Protein AF-A0AAD6Y8S9-F1 (afdb_monomer_lite)

pLDDT: mean 73.77, std 24.54, range [28.14, 97.81]

Structure (mmCIF, N/CA/C/O backbone):
data_AF-A0AAD6Y8S9-F1
#
_entry.id   AF-A0AAD6Y8S9-F1
#
loop_
_atom_site.group_PDB
_atom_site.id
_atom_site.type_symbol
_atom_site.label_atom_id
_atom_site.label_alt_id
_atom_site.label_comp_id
_atom_site.label_asym_id
_atom_site.label_entity_id
_atom_site.label_seq_id
_atom_site.pdbx_PDB_ins_code
_atom_site.Cartn_x
_atom_site.Cartn_y
_atom_site.Cartn_z
_atom_site.occupancy
_atom_site.B_iso_or_equiv
_atom_site.auth_seq_id
_atom_site.auth_comp_id
_atom_site.auth_asym_id
_atom_site.auth_atom_id
_atom_site.pdbx_PDB_model_num
ATOM 1 N N . MET A 1 1 ? 19.837 10.867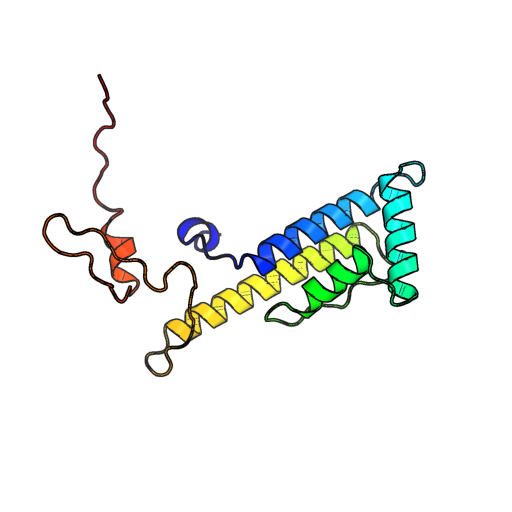 -9.543 1.00 39.16 1 MET A N 1
ATOM 2 C CA . MET A 1 1 ? 18.497 11.501 -9.513 1.00 39.16 1 MET A CA 1
ATOM 3 C C . MET A 1 1 ? 17.979 11.919 -10.901 1.00 39.16 1 MET A C 1
ATOM 5 O O . MET A 1 1 ? 16.897 12.472 -10.950 1.00 39.16 1 MET A O 1
ATOM 9 N N . GLN A 1 2 ? 18.655 11.615 -12.022 1.00 37.06 2 GLN A N 1
ATOM 10 C CA . GLN A 1 2 ? 18.352 12.268 -13.311 1.00 37.06 2 GLN A CA 1
ATOM 11 C C . GLN A 1 2 ? 17.747 11.348 -14.400 1.00 37.06 2 GLN A C 1
ATOM 13 O O . GLN A 1 2 ? 16.954 11.800 -15.214 1.00 37.06 2 GLN A O 1
ATOM 18 N N . LEU A 1 3 ? 17.973 10.027 -14.345 1.00 40.34 3 LEU A N 1
ATOM 19 C CA . LEU A 1 3 ? 17.405 9.083 -15.331 1.00 40.34 3 LEU A CA 1
ATOM 20 C C . LEU A 1 3 ? 15.881 8.857 -15.218 1.00 40.34 3 LEU A C 1
ATOM 22 O O . LEU A 1 3 ? 15.259 8.390 -16.169 1.00 40.34 3 LEU A O 1
ATOM 26 N N . TYR A 1 4 ? 15.274 9.160 -14.065 1.00 47.69 4 TYR A N 1
ATOM 27 C CA . TYR A 1 4 ? 13.868 8.833 -13.778 1.00 47.69 4 TYR A CA 1
ATOM 28 C C . TYR A 1 4 ? 12.871 9.828 -14.384 1.00 47.69 4 TYR A C 1
ATOM 30 O O . TYR A 1 4 ? 11.780 9.426 -14.793 1.00 47.69 4 TYR A O 1
ATOM 38 N N . SER A 1 5 ? 13.227 11.116 -14.422 1.00 39.84 5 SER A N 1
ATOM 39 C CA . SER A 1 5 ? 12.374 12.175 -14.975 1.00 39.84 5 SER A CA 1
ATOM 40 C C . SER A 1 5 ? 12.552 12.328 -16.480 1.00 39.84 5 SER A C 1
ATOM 42 O O . SER A 1 5 ? 11.581 12.621 -17.166 1.00 39.84 5 SER A O 1
ATOM 44 N N . GLU A 1 6 ? 13.760 12.093 -16.998 1.00 41.62 6 GLU A N 1
ATOM 45 C CA . GLU A 1 6 ? 14.086 12.351 -18.406 1.00 41.62 6 GLU A CA 1
ATOM 46 C C . GLU A 1 6 ? 13.528 11.285 -19.364 1.00 41.62 6 GLU A C 1
ATOM 48 O O . GLU A 1 6 ? 13.234 11.595 -20.513 1.00 41.62 6 GLU A O 1
ATOM 53 N N . LEU A 1 7 ? 13.311 10.046 -18.899 1.00 51.53 7 LEU A N 1
ATOM 54 C CA . LEU A 1 7 ? 12.732 8.973 -19.722 1.00 51.53 7 LEU A CA 1
ATOM 55 C C . LEU A 1 7 ? 11.233 8.736 -19.465 1.00 51.53 7 LEU A C 1
ATOM 57 O O . LEU A 1 7 ? 10.551 8.147 -20.297 1.00 51.53 7 LEU A O 1
ATOM 61 N N . GLY A 1 8 ? 10.690 9.140 -18.310 1.00 52.38 8 GLY A N 1
ATOM 62 C CA . GLY A 1 8 ? 9.281 8.899 -17.957 1.00 52.38 8 GLY A CA 1
ATOM 63 C C . GLY A 1 8 ? 8.893 7.421 -17.743 1.00 52.38 8 GLY A C 1
ATOM 64 O O . GLY A 1 8 ? 7.731 7.139 -17.432 1.00 52.38 8 GLY A O 1
ATOM 65 N N . ILE A 1 9 ? 9.847 6.484 -17.836 1.00 59.41 9 ILE A N 1
ATOM 66 C CA . ILE A 1 9 ? 9.661 5.021 -17.784 1.00 59.41 9 ILE A CA 1
ATOM 67 C C . ILE A 1 9 ? 9.634 4.521 -16.331 1.00 59.41 9 ILE A C 1
ATOM 69 O O . ILE A 1 9 ? 10.462 3.721 -15.910 1.00 59.41 9 ILE A O 1
ATOM 73 N N . TYR A 1 10 ? 8.695 4.996 -15.516 1.00 67.19 10 TYR A N 1
ATOM 74 C CA . TYR A 1 10 ? 8.384 4.274 -14.279 1.00 67.19 10 TYR A CA 1
ATOM 75 C C . TYR A 1 10 ? 7.145 3.420 -14.549 1.00 67.19 10 TYR A C 1
ATOM 77 O O . TYR A 1 10 ? 6.118 3.991 -14.938 1.00 67.19 10 TYR A O 1
ATOM 85 N N . PRO A 1 11 ? 7.208 2.084 -14.394 1.00 78.56 11 PRO A N 1
ATOM 86 C CA . PRO A 1 11 ? 6.089 1.225 -14.745 1.00 78.56 11 PRO A CA 1
ATOM 87 C C . PRO A 1 11 ? 4.825 1.646 -13.999 1.00 78.56 11 PRO A C 1
ATOM 89 O O . PRO A 1 11 ? 4.843 1.887 -12.788 1.00 78.56 11 PRO A O 1
ATOM 92 N N . LEU A 1 12 ? 3.703 1.703 -14.719 1.00 82.62 12 LEU A N 1
ATOM 93 C CA . LEU A 1 12 ? 2.428 2.163 -14.165 1.00 82.62 12 LEU A CA 1
ATOM 94 C C . LEU A 1 12 ? 2.008 1.356 -12.926 1.00 82.62 12 LEU A C 1
ATOM 96 O O . LEU A 1 12 ? 1.467 1.924 -11.980 1.00 82.62 12 LEU A O 1
ATOM 100 N N . ARG A 1 13 ? 2.305 0.050 -12.906 1.00 84.12 13 ARG A N 1
ATOM 101 C CA . ARG A 1 13 ? 2.039 -0.835 -11.761 1.00 84.12 13 ARG A CA 1
ATOM 102 C C . ARG A 1 13 ? 2.781 -0.379 -10.501 1.00 84.12 13 ARG A C 1
ATOM 104 O O . ARG A 1 13 ? 2.166 -0.274 -9.446 1.00 84.12 13 ARG A O 1
ATOM 111 N N . VAL A 1 14 ? 4.054 0.001 -10.631 1.00 89.44 14 VAL A N 1
ATOM 112 C CA . VAL A 1 14 ? 4.859 0.499 -9.507 1.00 89.44 14 VAL A CA 1
ATOM 113 C C . VAL A 1 14 ? 4.353 1.869 -9.038 1.00 89.44 14 VAL A C 1
ATOM 115 O O . VAL A 1 14 ? 4.242 2.088 -7.836 1.00 89.44 14 VAL A O 1
ATOM 118 N N . ARG A 1 15 ? 3.955 2.772 -9.955 1.00 89.00 15 ARG A N 1
ATOM 119 C CA . ARG A 1 15 ? 3.337 4.067 -9.576 1.00 89.00 15 ARG A CA 1
ATOM 120 C C . ARG A 1 15 ? 2.056 3.872 -8.767 1.00 89.00 15 ARG A C 1
ATOM 122 O O . ARG A 1 15 ? 1.856 4.542 -7.759 1.00 89.00 15 ARG A O 1
ATOM 129 N N . ARG A 1 16 ? 1.185 2.965 -9.221 1.00 91.94 16 ARG A N 1
ATOM 130 C CA . ARG A 1 16 ? -0.083 2.651 -8.548 1.00 91.94 16 ARG A CA 1
ATOM 131 C C . ARG A 1 16 ? 0.157 2.060 -7.160 1.00 91.94 16 ARG A C 1
ATOM 133 O O . ARG A 1 16 ? -0.480 2.506 -6.212 1.00 91.94 16 ARG A O 1
ATOM 140 N N . ALA A 1 17 ? 1.106 1.130 -7.037 1.00 94.69 17 ALA A N 1
ATOM 141 C CA . ALA A 1 17 ? 1.497 0.560 -5.751 1.00 94.69 17 ALA A CA 1
ATOM 142 C C . ALA A 1 17 ? 2.045 1.631 -4.791 1.00 94.69 17 ALA A C 1
ATOM 144 O O . ALA A 1 17 ? 1.617 1.704 -3.642 1.00 94.69 17 ALA A O 1
ATOM 145 N N . GLU A 1 18 ? 2.927 2.516 -5.267 1.00 95.19 18 GLU A N 1
ATOM 146 C CA . GLU A 1 18 ? 3.475 3.608 -4.453 1.00 95.19 18 GLU A CA 1
ATOM 147 C C . GLU A 1 18 ? 2.380 4.567 -3.973 1.00 95.19 18 GLU A C 1
ATOM 149 O O . GLU A 1 18 ? 2.350 4.938 -2.799 1.00 95.19 18 GLU A O 1
ATOM 154 N N . LEU A 1 19 ? 1.451 4.949 -4.855 1.00 96.38 19 LEU A N 1
ATOM 155 C CA . LEU A 1 19 ? 0.331 5.813 -4.488 1.00 96.38 19 LEU A CA 1
ATOM 156 C C . LEU A 1 19 ? -0.571 5.151 -3.439 1.00 96.38 19 LEU A C 1
ATOM 158 O O . LEU A 1 19 ? -0.934 5.794 -2.455 1.00 96.38 19 LEU A O 1
ATOM 162 N N . ALA A 1 20 ? -0.893 3.868 -3.618 1.00 97.19 20 ALA A N 1
ATOM 163 C CA . ALA A 1 20 ? -1.720 3.124 -2.677 1.00 97.19 20 ALA A CA 1
ATOM 164 C C . ALA A 1 20 ? -1.044 2.973 -1.304 1.00 97.19 20 ALA A C 1
ATOM 166 O O . ALA A 1 20 ? -1.702 3.159 -0.284 1.00 97.19 20 ALA A O 1
ATOM 167 N N . LEU A 1 21 ? 0.273 2.735 -1.255 1.00 97.44 21 LEU A N 1
ATOM 168 C CA . LEU A 1 21 ? 1.037 2.703 -0.001 1.00 97.44 21 LEU A CA 1
ATOM 169 C C . LEU A 1 21 ? 1.097 4.073 0.689 1.00 97.44 21 LEU A C 1
ATOM 171 O O . LEU A 1 21 ? 0.980 4.153 1.911 1.00 97.44 21 LEU A O 1
ATOM 175 N N . ARG A 1 22 ? 1.236 5.169 -0.067 1.00 97.81 22 ARG A N 1
ATOM 176 C CA . ARG A 1 22 ? 1.166 6.531 0.496 1.00 97.81 22 ARG A CA 1
ATOM 177 C C . ARG A 1 22 ? -0.216 6.833 1.068 1.00 97.81 22 ARG A C 1
ATOM 179 O O . ARG A 1 22 ? -0.313 7.462 2.119 1.00 97.81 22 ARG A O 1
ATOM 186 N N . TYR A 1 23 ? -1.268 6.374 0.398 1.00 97.44 23 TYR A N 1
ATOM 187 C CA . TYR A 1 23 ? -2.627 6.499 0.906 1.00 97.44 23 TYR A CA 1
ATOM 188 C C . TYR A 1 23 ? -2.847 5.638 2.156 1.00 97.44 23 TYR A C 1
ATOM 190 O O . TYR A 1 23 ? -3.375 6.142 3.142 1.00 97.44 23 TYR A O 1
ATOM 198 N N . LEU A 1 24 ? -2.348 4.396 2.181 1.00 97.44 24 LEU A N 1
ATOM 199 C CA . LEU A 1 24 ? -2.363 3.554 3.381 1.00 97.44 24 LEU A CA 1
ATOM 200 C C . LEU A 1 24 ? -1.672 4.253 4.557 1.00 97.44 24 LEU A C 1
ATOM 202 O O . LEU A 1 24 ? -2.243 4.333 5.639 1.00 97.44 24 LEU A O 1
ATOM 206 N N . ARG A 1 25 ? -0.478 4.815 4.335 1.00 97.56 25 ARG A N 1
ATOM 207 C CA . ARG A 1 25 ? 0.251 5.584 5.350 1.00 97.56 25 ARG A CA 1
ATOM 208 C C . ARG A 1 25 ? -0.597 6.724 5.911 1.00 97.56 25 ARG A C 1
ATOM 210 O O . ARG A 1 25 ? -0.625 6.915 7.121 1.00 97.56 25 ARG A O 1
ATOM 217 N N . TYR A 1 26 ? -1.279 7.470 5.043 1.00 96.88 26 TYR A N 1
ATOM 218 C CA . TYR A 1 26 ? -2.200 8.528 5.457 1.00 96.88 26 TYR A CA 1
ATOM 219 C C . TYR A 1 26 ? -3.351 7.977 6.311 1.00 96.88 26 TYR A C 1
ATOM 221 O O . TYR A 1 26 ? -3.602 8.497 7.393 1.00 96.88 26 TYR A O 1
ATOM 229 N N . LEU A 1 27 ? -4.004 6.894 5.880 1.00 96.38 27 LEU A N 1
ATOM 230 C CA . LEU A 1 27 ? -5.095 6.268 6.633 1.00 96.38 27 LEU A CA 1
ATOM 231 C C . LEU A 1 27 ? -4.645 5.753 8.007 1.00 96.38 27 LEU A C 1
ATOM 233 O O . LEU A 1 27 ? -5.418 5.785 8.961 1.00 96.38 27 LEU A O 1
ATOM 237 N N . VAL A 1 28 ? -3.397 5.291 8.122 1.00 95.56 28 VAL A N 1
ATOM 238 C CA . VAL A 1 28 ? -2.825 4.818 9.389 1.00 95.56 28 VAL A CA 1
ATOM 239 C C . VAL A 1 28 ? -2.574 5.954 10.387 1.00 95.56 28 VAL A C 1
ATOM 241 O O . VAL A 1 28 ? -2.586 5.712 11.589 1.00 95.56 28 VAL A O 1
ATOM 244 N N . GLN A 1 29 ? -2.419 7.192 9.912 1.00 95.25 29 GLN A N 1
ATOM 245 C CA . GLN A 1 29 ? -2.248 8.386 10.751 1.00 95.25 29 GLN A CA 1
ATOM 246 C C . GLN A 1 29 ? -3.559 8.968 11.278 1.00 95.25 29 GLN A C 1
ATOM 248 O O . GLN A 1 29 ? -3.532 9.835 12.151 1.00 95.25 29 GLN A O 1
ATOM 253 N N . LEU A 1 30 ? -4.698 8.564 10.715 1.00 94.88 30 LEU A N 1
ATOM 254 C CA . LEU A 1 30 ? -5.981 9.143 11.084 1.00 94.88 30 LEU A CA 1
ATOM 255 C C . LEU A 1 30 ? -6.431 8.674 12.477 1.00 94.88 30 LEU A C 1
ATOM 257 O O . LEU A 1 30 ? -6.257 7.499 12.801 1.00 94.88 30 LEU A O 1
ATOM 261 N N . PRO A 1 31 ? -7.076 9.556 13.265 1.00 91.94 31 PRO A N 1
ATOM 262 C CA . PRO A 1 31 ? -7.766 9.158 14.487 1.00 91.94 31 PRO A CA 1
ATOM 263 C C . PRO A 1 31 ? -8.861 8.127 14.205 1.00 91.94 31 PRO A C 1
ATOM 265 O O . PRO A 1 31 ? -9.493 8.162 13.144 1.00 91.94 31 PRO A O 1
ATOM 268 N N . ASP A 1 32 ? -9.142 7.272 15.187 1.00 87.56 32 ASP A N 1
ATOM 269 C CA . ASP A 1 32 ? -10.107 6.177 15.042 1.00 87.56 32 ASP A CA 1
ATOM 270 C C . ASP A 1 32 ? -11.549 6.648 14.790 1.00 87.56 32 ASP A C 1
ATOM 272 O O . ASP A 1 32 ? -12.307 5.913 14.174 1.00 87.56 32 ASP A O 1
ATOM 276 N N . GLN A 1 33 ? -11.918 7.892 15.133 1.00 88.56 33 GLN A N 1
ATOM 277 C CA . GLN A 1 33 ? -13.266 8.428 14.864 1.00 88.56 33 GLN A CA 1
ATOM 278 C C . GLN A 1 33 ? -13.490 8.892 13.409 1.00 88.56 33 GLN A C 1
ATOM 280 O O . GLN A 1 33 ? -14.533 9.459 13.079 1.00 88.56 33 GLN A O 1
ATOM 285 N N . ARG A 1 34 ? -12.501 8.746 12.518 1.00 93.31 34 ARG A N 1
ATOM 286 C CA . ARG A 1 34 ? -12.659 9.098 11.100 1.00 93.31 34 ARG A CA 1
ATOM 287 C C . ARG A 1 34 ? -13.226 7.908 10.330 1.00 93.31 34 ARG A C 1
ATOM 289 O O . ARG A 1 34 ? -12.613 6.848 10.318 1.00 93.31 34 ARG A O 1
ATOM 296 N N . LEU A 1 35 ? -14.278 8.133 9.539 1.00 95.25 35 LEU A N 1
ATOM 297 C CA . LEU A 1 35 ? -14.871 7.108 8.658 1.00 95.25 35 LEU A CA 1
ATOM 298 C C . LEU A 1 35 ? -13.836 6.385 7.781 1.00 95.25 35 LEU A C 1
ATOM 300 O O . LEU A 1 35 ? -13.929 5.187 7.550 1.00 95.25 35 LEU A O 1
ATOM 304 N N . ALA A 1 36 ? -12.814 7.102 7.308 1.00 94.88 36 ALA A N 1
ATOM 305 C CA . ALA A 1 36 ? -11.739 6.518 6.508 1.00 94.88 36 ALA A CA 1
ATOM 306 C C . ALA A 1 36 ? -10.874 5.512 7.301 1.00 94.88 36 ALA A C 1
ATOM 308 O O . ALA A 1 36 ? -10.393 4.528 6.739 1.00 94.88 36 ALA A O 1
ATOM 309 N N . ARG A 1 37 ? -10.684 5.743 8.606 1.00 95.19 37 ARG A N 1
ATOM 310 C CA . ARG A 1 37 ? -9.963 4.848 9.518 1.00 95.19 37 ARG A CA 1
ATOM 311 C C . ARG A 1 37 ? -10.800 3.611 9.845 1.00 95.19 37 ARG A C 1
ATOM 313 O O . ARG A 1 37 ? -10.276 2.504 9.763 1.00 95.19 37 ARG A O 1
ATOM 320 N N . GLU A 1 38 ? -12.094 3.781 10.105 1.00 95.50 38 GLU A N 1
ATOM 321 C CA . GLU A 1 38 ? -13.038 2.667 10.287 1.00 95.50 38 GLU A CA 1
ATOM 322 C C . GLU A 1 38 ? -13.147 1.800 9.022 1.00 95.50 38 GLU A C 1
ATOM 324 O O . GLU A 1 38 ? -13.056 0.575 9.086 1.00 95.50 38 GLU A O 1
ATOM 329 N N . ALA A 1 39 ? -13.237 2.423 7.842 1.00 96.75 39 ALA A N 1
ATOM 330 C CA . ALA A 1 39 ? -13.249 1.710 6.567 1.00 96.75 39 ALA A CA 1
ATOM 331 C C . ALA A 1 39 ? -11.964 0.891 6.349 1.00 96.75 39 ALA A C 1
ATOM 333 O O . ALA A 1 39 ? -12.024 -0.228 5.837 1.00 96.75 39 ALA A O 1
ATOM 334 N N . LEU A 1 40 ? -10.800 1.407 6.769 1.00 96.88 40 LEU A N 1
ATOM 335 C CA . LEU A 1 40 ? -9.542 0.657 6.734 1.00 96.88 40 LEU A CA 1
ATOM 336 C C . LEU A 1 40 ? -9.572 -0.558 7.677 1.00 96.88 40 LEU A C 1
ATOM 338 O O . LEU A 1 40 ? -9.124 -1.639 7.288 1.00 96.88 40 LEU A O 1
ATOM 342 N N . GLN A 1 41 ? -10.093 -0.392 8.896 1.00 96.19 41 GLN A N 1
ATOM 343 C CA . GLN A 1 41 ? -10.249 -1.483 9.863 1.00 96.19 41 GLN A CA 1
ATOM 344 C C . GLN A 1 41 ? -11.158 -2.588 9.315 1.00 96.19 41 GLN A C 1
ATOM 346 O O . GLN A 1 41 ? -10.800 -3.768 9.381 1.00 96.19 41 GLN A O 1
ATOM 351 N N . GLU A 1 42 ? -12.286 -2.216 8.709 1.00 97.12 42 GLU A N 1
ATOM 352 C CA . GLU A 1 42 ? -13.203 -3.179 8.104 1.00 97.12 42 GLU A CA 1
ATOM 353 C C . GLU A 1 42 ? -12.583 -3.859 6.879 1.00 97.12 42 GLU A C 1
ATOM 355 O O . GLU A 1 42 ? -12.646 -5.082 6.750 1.00 97.12 42 GLU A O 1
ATOM 360 N N . ALA A 1 43 ? -11.884 -3.112 6.020 1.00 97.31 43 ALA A N 1
ATOM 361 C CA . ALA A 1 43 ? -11.175 -3.693 4.886 1.00 97.31 43 ALA A CA 1
ATOM 362 C C . ALA A 1 43 ? -10.120 -4.724 5.332 1.00 97.31 43 ALA A C 1
ATOM 364 O O . ALA A 1 43 ? -10.018 -5.797 4.733 1.00 97.31 43 ALA A O 1
ATOM 365 N N . ASP A 1 44 ? -9.346 -4.441 6.388 1.00 97.06 44 ASP A N 1
ATOM 366 C CA . ASP A 1 44 ? -8.402 -5.400 6.983 1.00 97.06 44 ASP A CA 1
ATOM 367 C C . ASP A 1 44 ? -9.108 -6.633 7.569 1.00 97.06 44 ASP A C 1
ATOM 369 O O . ASP A 1 44 ? -8.642 -7.762 7.386 1.00 97.06 44 ASP A O 1
ATOM 373 N N . ARG A 1 45 ? -10.266 -6.449 8.216 1.00 96.94 45 ARG A N 1
ATOM 374 C CA . ARG A 1 45 ? -11.096 -7.553 8.719 1.00 96.94 45 ARG A CA 1
ATOM 375 C C . ARG A 1 45 ? -11.577 -8.462 7.587 1.00 96.94 45 ARG A C 1
ATOM 377 O O . ARG A 1 45 ? -11.462 -9.681 7.718 1.00 96.94 45 ARG A O 1
ATOM 384 N N . LEU A 1 46 ? -12.068 -7.889 6.487 1.00 97.50 46 LEU A N 1
ATOM 385 C CA . LEU A 1 46 ? -12.502 -8.623 5.294 1.00 97.50 46 LEU A CA 1
ATOM 386 C C . LEU A 1 46 ? -11.345 -9.397 4.656 1.00 97.50 46 LEU A C 1
ATOM 388 O O . LEU A 1 46 ? -11.486 -10.587 4.373 1.00 97.50 46 LEU A O 1
ATOM 392 N N . ARG A 1 47 ? -10.166 -8.774 4.540 1.00 96.19 47 ARG A N 1
ATOM 393 C CA . ARG A 1 47 ? -8.963 -9.438 4.021 1.00 96.19 47 ARG A CA 1
ATOM 394 C C . ARG A 1 47 ? -8.579 -10.663 4.848 1.00 96.19 47 ARG A C 1
ATOM 396 O O . ARG A 1 47 ? -8.295 -11.712 4.280 1.00 96.19 47 ARG A O 1
ATOM 403 N N . ARG A 1 48 ? -8.603 -10.567 6.186 1.00 94.38 48 ARG A N 1
ATOM 404 C CA . ARG A 1 48 ? -8.328 -11.714 7.079 1.00 94.38 48 ARG A CA 1
ATOM 405 C C . ARG A 1 48 ? -9.334 -12.856 6.920 1.00 94.38 48 ARG A C 1
ATOM 407 O O . ARG A 1 48 ? -9.008 -13.996 7.224 1.00 94.38 48 ARG A O 1
ATOM 414 N N . ARG A 1 49 ? -10.543 -12.557 6.443 1.00 95.88 49 ARG A N 1
ATOM 415 C CA . ARG A 1 49 ? -11.591 -13.534 6.115 1.00 95.88 49 ARG A CA 1
ATOM 416 C C . ARG A 1 49 ? -11.539 -13.994 4.655 1.00 95.88 49 ARG A C 1
ATOM 418 O O . ARG A 1 49 ? -12.486 -14.617 4.191 1.00 95.88 49 ARG A O 1
ATOM 425 N N . SER A 1 50 ? -10.469 -13.673 3.924 1.00 94.19 50 SER A N 1
ATOM 426 C CA . SER A 1 50 ? -10.320 -13.970 2.492 1.00 94.19 50 SER A CA 1
ATOM 427 C C . SER A 1 50 ? -11.471 -13.432 1.629 1.00 94.19 50 SER A C 1
ATOM 429 O O . SER A 1 50 ? -11.808 -14.004 0.598 1.00 94.19 50 SER A O 1
ATOM 431 N N . THR A 1 51 ? -12.097 -12.335 2.060 1.00 96.94 51 THR A N 1
ATOM 432 C CA . THR A 1 51 ? -13.165 -11.646 1.324 1.00 96.94 51 THR A CA 1
ATOM 433 C C . THR A 1 51 ? -12.568 -10.462 0.552 1.00 96.94 51 THR A C 1
ATOM 435 O O . THR A 1 51 ? -11.672 -9.806 1.096 1.00 96.94 51 THR A O 1
ATOM 438 N N . PRO A 1 52 ? -13.036 -10.156 -0.678 1.00 96.38 52 PRO A N 1
ATOM 439 C CA . PRO A 1 52 ? -12.557 -9.006 -1.444 1.00 96.38 52 PRO A CA 1
ATOM 440 C C . PRO A 1 52 ? -12.625 -7.708 -0.636 1.00 96.38 52 PRO A C 1
ATOM 442 O O . PRO A 1 52 ? -13.646 -7.392 -0.022 1.00 96.38 52 PRO A O 1
ATOM 445 N N . SER A 1 53 ? -11.521 -6.967 -0.610 1.00 97.50 53 SER A N 1
ATOM 446 C CA . SER A 1 53 ? -11.405 -5.714 0.129 1.00 97.50 53 SER A CA 1
ATOM 447 C C . SER A 1 53 ? -10.232 -4.894 -0.389 1.00 97.50 53 SER A C 1
ATOM 449 O O . SER A 1 53 ? -9.279 -5.439 -0.943 1.00 97.50 53 SER A O 1
ATOM 451 N N . TRP A 1 54 ? -10.247 -3.588 -0.123 1.00 97.00 54 TRP A N 1
ATOM 452 C CA . TRP A 1 54 ? -9.182 -2.690 -0.571 1.00 97.00 54 TRP A CA 1
ATOM 453 C C . TRP A 1 54 ? -7.785 -3.083 -0.051 1.00 97.00 54 TRP A C 1
ATOM 455 O O . TRP A 1 54 ? -6.804 -3.018 -0.790 1.00 97.00 54 TRP A O 1
ATOM 465 N N . THR A 1 55 ? -7.667 -3.536 1.205 1.00 96.56 55 THR A N 1
ATOM 466 C CA . THR A 1 55 ? -6.377 -4.010 1.744 1.00 96.56 55 THR A CA 1
ATOM 467 C C . THR A 1 55 ? -5.967 -5.355 1.142 1.00 96.56 55 THR A C 1
ATOM 469 O O . THR A 1 55 ? -4.772 -5.623 1.012 1.00 96.56 55 THR A O 1
ATOM 472 N N . GLY A 1 56 ? -6.935 -6.204 0.776 1.00 96.75 56 GLY A N 1
ATOM 473 C CA . GLY A 1 56 ? -6.699 -7.446 0.041 1.00 96.75 56 GLY A CA 1
ATOM 474 C C . GLY A 1 56 ? -6.145 -7.168 -1.352 1.00 96.75 56 GLY A C 1
ATOM 475 O O . GLY A 1 56 ? -5.089 -7.691 -1.700 1.00 96.75 56 GLY A O 1
ATOM 476 N N . ASP A 1 57 ? -6.787 -6.264 -2.088 1.00 96.81 57 ASP A N 1
ATOM 477 C CA . ASP A 1 57 ? -6.348 -5.824 -3.413 1.00 96.81 57 ASP A CA 1
ATOM 478 C C . ASP A 1 57 ? -4.953 -5.201 -3.359 1.00 96.81 57 ASP A C 1
ATOM 480 O O . ASP A 1 57 ? -4.106 -5.499 -4.198 1.00 96.81 57 ASP A O 1
ATOM 484 N N . LEU A 1 58 ? -4.660 -4.394 -2.334 1.00 96.75 58 LEU A N 1
ATOM 485 C CA . LEU A 1 58 ? -3.319 -3.849 -2.132 1.00 96.75 58 LEU A CA 1
ATOM 486 C C . LEU A 1 58 ? -2.276 -4.954 -1.905 1.00 96.75 58 LEU A C 1
ATOM 488 O O . LEU A 1 58 ? -1.191 -4.896 -2.481 1.00 96.75 58 LEU A O 1
ATOM 492 N N . ALA A 1 59 ? -2.588 -5.973 -1.101 1.00 96.50 59 ALA A N 1
ATOM 493 C CA . ALA A 1 59 ? -1.683 -7.100 -0.885 1.00 96.50 59 ALA A CA 1
ATOM 494 C C . ALA A 1 59 ? -1.428 -7.894 -2.181 1.00 96.50 59 ALA A C 1
ATOM 496 O O . ALA A 1 59 ? -0.296 -8.308 -2.428 1.00 96.50 59 ALA A O 1
ATOM 497 N N . ILE A 1 60 ? -2.456 -8.061 -3.021 1.00 95.75 60 ILE A N 1
ATOM 498 C CA . ILE A 1 60 ? -2.343 -8.676 -4.351 1.00 95.75 60 ILE A CA 1
ATOM 499 C C . ILE A 1 60 ? -1.444 -7.821 -5.249 1.00 95.75 60 ILE A C 1
ATOM 501 O O . ILE A 1 60 ? -0.477 -8.331 -5.802 1.00 95.75 60 ILE A O 1
ATOM 505 N N . VAL A 1 61 ? -1.701 -6.512 -5.332 1.00 94.94 61 VAL A N 1
ATOM 506 C CA . VAL A 1 61 ? -0.910 -5.581 -6.150 1.00 94.94 61 VAL A CA 1
ATOM 507 C C . VAL A 1 61 ? 0.567 -5.619 -5.776 1.00 94.94 61 VAL A C 1
ATOM 509 O O . VAL A 1 61 ? 1.398 -5.606 -6.675 1.00 94.94 61 VAL A O 1
ATOM 512 N N . LEU A 1 62 ? 0.901 -5.663 -4.482 1.00 95.75 62 LEU A N 1
ATOM 513 C CA . LEU A 1 62 ? 2.294 -5.731 -4.029 1.00 95.75 62 LEU A CA 1
ATOM 514 C C . LEU A 1 62 ? 2.967 -7.054 -4.403 1.00 95.75 62 LEU A C 1
ATOM 516 O O . LEU A 1 62 ? 4.136 -7.044 -4.772 1.00 95.75 62 LEU A O 1
ATOM 520 N N . ARG A 1 63 ? 2.235 -8.169 -4.333 1.00 95.31 63 ARG A N 1
ATOM 521 C CA . ARG A 1 63 ? 2.735 -9.495 -4.715 1.00 95.31 63 ARG A CA 1
ATOM 522 C C . ARG A 1 63 ? 2.905 -9.646 -6.230 1.00 95.31 63 ARG A C 1
ATOM 524 O O . ARG A 1 63 ? 3.829 -10.318 -6.664 1.00 95.31 63 ARG A O 1
ATOM 531 N N . ASP A 1 64 ? 2.041 -9.014 -7.019 1.00 93.25 64 ASP A N 1
ATOM 532 C CA . ASP A 1 64 ? 2.023 -9.116 -8.485 1.00 93.25 64 ASP A CA 1
ATOM 533 C C . ASP A 1 64 ? 2.993 -8.128 -9.173 1.00 93.25 64 ASP A C 1
ATOM 535 O O . ASP A 1 64 ? 2.962 -7.941 -10.399 1.00 93.25 64 ASP A O 1
ATOM 539 N N . LEU A 1 65 ? 3.836 -7.437 -8.399 1.00 91.31 65 LEU A N 1
ATOM 540 C CA . LEU A 1 65 ? 4.928 -6.633 -8.940 1.00 91.31 65 LEU A CA 1
ATOM 541 C C . LEU A 1 65 ? 5.988 -7.542 -9.587 1.00 91.31 65 LEU A C 1
ATOM 543 O O . LEU A 1 65 ? 6.143 -8.694 -9.197 1.00 91.31 65 LEU A O 1
ATOM 547 N N . PRO A 1 66 ? 6.751 -7.040 -10.576 1.00 88.00 66 PRO A N 1
ATOM 548 C CA . PRO A 1 66 ? 7.738 -7.847 -11.301 1.00 88.00 66 PRO A CA 1
ATOM 549 C C . PRO A 1 66 ? 9.015 -8.141 -10.487 1.00 88.00 66 PRO A C 1
ATOM 551 O O . PRO A 1 66 ? 10.039 -8.514 -11.051 1.00 88.00 66 PRO A O 1
ATOM 554 N N . PHE A 1 67 ? 8.968 -7.925 -9.176 1.00 90.06 67 PHE A N 1
ATOM 555 C CA . PHE A 1 67 ? 10.044 -8.116 -8.217 1.00 90.06 67 PHE A CA 1
ATOM 556 C C . PHE A 1 67 ? 9.446 -8.438 -6.846 1.00 90.06 67 PHE A C 1
ATOM 558 O O . PHE A 1 67 ? 8.298 -8.088 -6.561 1.00 90.06 67 PHE A O 1
ATOM 565 N N . GLU A 1 68 ? 10.234 -9.081 -5.988 1.00 93.38 68 GLU A N 1
ATOM 566 C CA . GLU A 1 68 ? 9.775 -9.493 -4.665 1.00 93.38 68 GLU A CA 1
ATOM 567 C C . GLU A 1 68 ? 9.508 -8.293 -3.753 1.00 93.38 68 GLU A C 1
ATOM 569 O O . GLU A 1 68 ? 10.298 -7.350 -3.659 1.00 93.38 68 GLU A O 1
ATOM 574 N N . MET A 1 69 ? 8.380 -8.354 -3.050 1.00 95.81 69 MET A N 1
ATOM 575 C CA . MET A 1 69 ? 7.983 -7.384 -2.038 1.00 95.81 69 MET A CA 1
ATOM 576 C C . MET A 1 69 ? 7.557 -8.106 -0.761 1.00 95.81 69 MET A C 1
ATOM 578 O O . MET A 1 69 ? 6.920 -9.160 -0.835 1.00 95.81 69 MET A O 1
ATOM 582 N N . PRO A 1 70 ? 7.828 -7.525 0.422 1.00 94.88 70 PRO A N 1
ATOM 583 C CA . PRO A 1 70 ? 7.269 -8.030 1.665 1.00 94.88 70 PRO A CA 1
ATOM 584 C C . PRO A 1 70 ? 5.738 -8.061 1.616 1.00 94.88 70 PRO A C 1
ATOM 586 O O . PRO A 1 70 ? 5.096 -7.133 1.115 1.00 94.88 70 PRO A O 1
ATOM 589 N N . SER A 1 71 ? 5.145 -9.107 2.192 1.00 93.69 71 SER A N 1
ATOM 590 C CA . SER A 1 71 ? 3.692 -9.210 2.329 1.00 93.69 71 SER A CA 1
ATOM 591 C C . SER A 1 71 ? 3.131 -8.063 3.169 1.00 93.69 71 SER A C 1
ATOM 593 O O . SER A 1 71 ? 3.717 -7.706 4.193 1.00 93.69 71 SER A O 1
ATOM 595 N N . LEU A 1 72 ? 1.956 -7.549 2.798 1.00 95.06 72 LEU A N 1
ATOM 596 C CA . LEU A 1 72 ? 1.274 -6.512 3.570 1.00 95.06 72 LEU A CA 1
ATOM 597 C C . LEU A 1 72 ? 0.853 -7.046 4.959 1.00 95.06 72 LEU A C 1
ATOM 599 O O . LEU A 1 72 ? -0.002 -7.943 5.025 1.00 95.06 72 LEU A O 1
ATOM 603 N N . PRO A 1 73 ? 1.389 -6.501 6.069 1.00 93.88 73 PRO A N 1
ATOM 604 C CA . PRO A 1 73 ? 1.046 -6.969 7.410 1.00 93.88 73 PRO A CA 1
ATOM 605 C C . PRO A 1 73 ? -0.410 -6.646 7.781 1.00 93.88 73 PRO A C 1
ATOM 607 O O . PRO A 1 73 ? -1.095 -5.886 7.094 1.00 93.88 73 PRO A O 1
ATOM 610 N N . SER A 1 74 ? -0.925 -7.269 8.845 1.00 93.12 74 SER A N 1
ATOM 611 C CA . SER A 1 74 ? -2.242 -6.925 9.406 1.00 93.12 74 SER A CA 1
ATOM 612 C C . SER A 1 74 ? -2.255 -5.505 9.962 1.00 93.12 74 SER A C 1
ATOM 614 O O . SER A 1 74 ? -1.217 -4.997 10.384 1.00 93.12 74 SER A O 1
ATOM 616 N N . LEU A 1 75 ? -3.435 -4.876 10.013 1.00 93.88 75 LEU A N 1
ATOM 617 C CA . LEU A 1 75 ? -3.562 -3.513 10.536 1.00 93.88 75 LEU A CA 1
ATOM 618 C C . LEU A 1 75 ? -3.042 -3.374 11.976 1.00 93.88 75 LEU A C 1
ATOM 620 O O . LEU A 1 75 ? -2.509 -2.332 12.329 1.00 93.88 75 LEU A O 1
ATOM 624 N N . ALA A 1 76 ? -3.118 -4.444 12.774 1.00 92.06 76 ALA A N 1
ATOM 625 C CA . ALA A 1 76 ? -2.577 -4.496 14.134 1.00 92.06 76 ALA A CA 1
ATOM 626 C C . ALA A 1 76 ? -1.052 -4.275 14.214 1.00 92.06 76 ALA A C 1
ATOM 628 O O . ALA A 1 76 ? -0.549 -3.874 15.256 1.00 92.06 76 ALA A O 1
ATOM 629 N N . HIS A 1 77 ? -0.324 -4.528 13.123 1.00 93.00 77 HIS A N 1
ATOM 630 C CA . HIS A 1 77 ? 1.128 -4.352 13.033 1.00 93.00 77 HIS A CA 1
ATOM 631 C C . HIS A 1 77 ? 1.522 -3.262 12.024 1.00 93.00 77 HIS A C 1
ATOM 633 O O . HIS A 1 77 ? 2.683 -3.185 11.617 1.00 93.00 77 HIS A O 1
ATOM 639 N N . LEU A 1 78 ? 0.557 -2.450 11.580 1.00 94.06 78 LEU A N 1
ATOM 640 C CA . LEU A 1 78 ? 0.786 -1.332 10.674 1.00 94.06 78 LEU A CA 1
ATOM 641 C C . LEU A 1 78 ? 0.799 -0.022 11.453 1.00 94.06 78 LEU A C 1
ATOM 643 O O . LEU A 1 78 ? -0.211 0.406 12.007 1.00 94.06 78 LEU A O 1
ATOM 647 N N . ASP A 1 79 ? 1.940 0.649 11.400 1.00 94.81 79 ASP A N 1
ATOM 648 C CA . ASP A 1 79 ? 2.109 2.042 11.780 1.00 94.81 79 ASP A CA 1
ATOM 649 C C 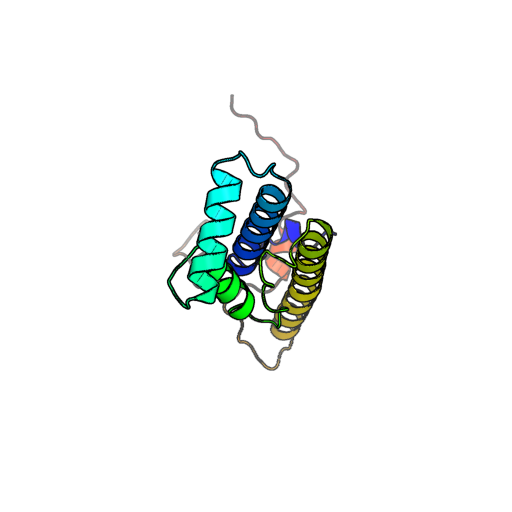. ASP A 1 79 ? 2.693 2.838 10.596 1.00 94.81 79 ASP A C 1
ATOM 651 O O . ASP A 1 79 ? 2.914 2.322 9.489 1.00 94.81 79 ASP A O 1
ATOM 655 N N . THR A 1 80 ? 2.927 4.128 10.811 1.00 95.62 80 THR A N 1
ATOM 656 C CA . THR A 1 80 ? 3.540 5.007 9.811 1.00 95.62 80 THR A CA 1
ATOM 657 C C . THR A 1 80 ? 4.944 4.570 9.427 1.00 95.62 80 THR A C 1
ATOM 659 O O . THR A 1 80 ? 5.266 4.575 8.240 1.00 95.62 80 THR A O 1
ATOM 662 N N . ALA A 1 81 ? 5.757 4.154 10.399 1.00 96.25 81 ALA A N 1
ATOM 663 C CA . ALA A 1 81 ? 7.141 3.748 10.188 1.00 96.25 81 ALA A CA 1
ATOM 664 C C . ALA A 1 81 ? 7.234 2.489 9.314 1.00 96.25 81 ALA A C 1
ATOM 666 O O . ALA A 1 81 ? 8.070 2.408 8.415 1.00 96.25 81 ALA A O 1
ATOM 667 N N . ARG A 1 82 ? 6.334 1.524 9.511 1.00 96.12 82 ARG A N 1
ATOM 668 C CA . ARG A 1 82 ? 6.203 0.324 8.679 1.00 96.12 82 ARG A CA 1
ATOM 669 C C . ARG A 1 82 ? 5.773 0.671 7.261 1.00 96.12 82 ARG A C 1
ATOM 671 O O . ARG A 1 82 ? 6.345 0.129 6.316 1.00 96.12 82 ARG A O 1
ATOM 678 N N . CYS A 1 83 ? 4.824 1.592 7.093 1.00 96.81 83 CYS A N 1
ATOM 679 C CA . CYS A 1 83 ? 4.438 2.070 5.763 1.00 96.81 83 CYS A CA 1
ATOM 680 C C . CYS A 1 83 ? 5.605 2.777 5.054 1.00 96.81 83 CYS A C 1
ATOM 682 O O . CYS A 1 83 ? 5.844 2.531 3.871 1.00 96.81 83 CYS A O 1
ATOM 684 N N . ASP A 1 84 ? 6.355 3.612 5.775 1.00 97.25 84 ASP A N 1
ATOM 685 C CA . ASP A 1 84 ? 7.547 4.291 5.258 1.00 97.25 84 ASP A CA 1
ATOM 686 C C . ASP A 1 84 ? 8.652 3.286 4.887 1.00 97.25 84 ASP A C 1
ATOM 688 O O . ASP A 1 84 ? 9.277 3.419 3.833 1.00 97.25 84 ASP A O 1
ATOM 692 N N . GLY A 1 85 ? 8.820 2.220 5.675 1.00 97.44 85 GLY A N 1
ATOM 693 C CA . GLY A 1 85 ? 9.705 1.099 5.357 1.00 97.44 85 GLY A CA 1
ATOM 694 C C . GLY A 1 85 ? 9.312 0.376 4.065 1.00 97.44 85 GLY A C 1
ATOM 695 O O . GLY A 1 85 ? 10.155 0.182 3.190 1.00 97.44 85 GLY A O 1
ATOM 696 N N . LEU A 1 86 ? 8.027 0.041 3.891 1.00 97.00 86 LEU A N 1
ATOM 697 C CA . LEU A 1 86 ? 7.517 -0.571 2.655 1.00 97.00 86 LEU A CA 1
ATOM 698 C C . LEU A 1 86 ? 7.710 0.343 1.436 1.00 97.00 86 LEU A C 1
ATOM 700 O O . LEU A 1 86 ? 8.101 -0.132 0.372 1.00 97.00 86 LEU A O 1
ATOM 704 N N . LEU A 1 87 ? 7.479 1.651 1.586 1.00 96.81 87 LEU A N 1
ATOM 705 C CA . LEU A 1 87 ? 7.745 2.641 0.538 1.00 96.81 87 LEU A CA 1
ATOM 706 C C . LEU A 1 87 ? 9.236 2.718 0.184 1.00 96.81 87 LEU A C 1
ATOM 708 O O . LEU A 1 87 ? 9.579 2.836 -0.994 1.00 96.81 87 LEU A O 1
ATOM 712 N N . GLY A 1 88 ? 10.117 2.648 1.184 1.00 96.50 88 GLY A N 1
ATOM 713 C CA . GLY A 1 88 ? 11.566 2.598 0.995 1.00 96.50 88 GLY A CA 1
ATOM 714 C C . GLY A 1 88 ? 11.994 1.375 0.185 1.00 96.50 88 GLY A C 1
ATOM 715 O O . GLY A 1 88 ? 12.661 1.530 -0.838 1.00 96.50 88 GLY A O 1
ATOM 716 N N . ILE A 1 89 ? 11.529 0.186 0.585 1.00 96.69 89 ILE A N 1
ATOM 717 C CA . ILE A 1 89 ? 11.800 -1.078 -0.117 1.00 96.69 89 ILE A CA 1
ATOM 718 C C . ILE A 1 89 ? 11.264 -1.020 -1.548 1.00 96.69 89 ILE A C 1
ATOM 720 O O . ILE A 1 89 ? 12.019 -1.275 -2.483 1.00 96.69 89 ILE A O 1
ATOM 724 N N . LEU A 1 90 ? 10.008 -0.595 -1.742 1.00 94.94 90 LEU A N 1
ATOM 725 C CA . LEU A 1 90 ? 9.405 -0.471 -3.070 1.00 94.94 90 LEU A CA 1
ATOM 726 C C . LEU A 1 90 ? 10.265 0.394 -3.994 1.00 94.94 90 LEU A C 1
ATOM 728 O O . LEU A 1 90 ? 10.519 0.009 -5.129 1.00 94.94 90 LEU A O 1
ATOM 732 N N . ARG A 1 91 ? 10.724 1.555 -3.514 1.00 92.44 91 ARG A N 1
ATOM 733 C CA . ARG A 1 91 ? 11.562 2.478 -4.294 1.00 92.44 91 ARG A CA 1
ATOM 734 C C . ARG A 1 91 ? 12.948 1.917 -4.570 1.00 92.44 91 ARG A C 1
ATOM 736 O O . ARG A 1 91 ? 13.501 2.188 -5.629 1.00 92.44 91 ARG A O 1
ATOM 743 N N . GLN A 1 92 ? 13.541 1.204 -3.621 1.00 91.88 92 GLN A N 1
ATOM 744 C CA . GLN A 1 92 ? 14.862 0.611 -3.794 1.00 91.88 92 GLN A CA 1
ATOM 745 C C . GLN A 1 92 ? 14.814 -0.525 -4.818 1.00 91.88 92 GLN A C 1
ATOM 747 O O . GLN A 1 92 ? 15.548 -0.492 -5.805 1.00 91.88 92 GLN A O 1
ATOM 752 N N . VAL A 1 93 ? 13.918 -1.490 -4.612 1.00 92.00 93 VAL A N 1
ATOM 753 C CA . VAL A 1 93 ? 13.799 -2.676 -5.464 1.00 92.00 93 VAL A CA 1
ATOM 754 C C . VAL A 1 93 ? 13.295 -2.295 -6.854 1.00 92.00 93 VAL A C 1
ATOM 756 O O . VAL A 1 93 ? 13.830 -2.787 -7.843 1.00 92.00 93 VAL A O 1
ATOM 759 N N . SER A 1 94 ? 12.354 -1.349 -6.973 1.00 88.75 94 SER A N 1
ATOM 760 C CA . SER A 1 94 ? 11.900 -0.888 -8.290 1.00 88.75 94 SER A CA 1
ATOM 761 C C . SER A 1 94 ? 13.015 -0.231 -9.097 1.00 88.75 94 SER A C 1
ATOM 763 O O . SER A 1 94 ? 13.098 -0.444 -10.303 1.00 88.75 94 SER A O 1
ATOM 765 N N . ARG A 1 95 ? 13.890 0.551 -8.454 1.00 84.44 95 ARG A N 1
ATOM 766 C CA . ARG A 1 95 ? 15.046 1.166 -9.117 1.00 84.44 95 ARG A CA 1
ATOM 767 C C . ARG A 1 95 ? 16.024 0.114 -9.607 1.00 84.44 95 ARG A C 1
ATOM 769 O O . ARG A 1 95 ? 16.470 0.227 -10.744 1.00 84.44 95 ARG A O 1
ATOM 776 N N . GLN A 1 96 ? 16.313 -0.887 -8.777 1.00 85.62 96 GLN A N 1
ATOM 777 C CA . GLN A 1 96 ? 17.186 -1.992 -9.158 1.00 85.62 96 GLN A CA 1
ATOM 778 C C . GLN A 1 96 ? 16.593 -2.768 -10.336 1.00 85.62 96 GLN A C 1
ATOM 780 O O . GLN A 1 96 ? 17.235 -2.895 -11.367 1.00 85.62 96 GLN A O 1
ATOM 785 N N . TRP A 1 97 ? 15.322 -3.158 -10.245 1.00 86.19 97 TRP A N 1
ATOM 786 C CA . TRP A 1 97 ? 14.636 -3.873 -11.318 1.00 86.19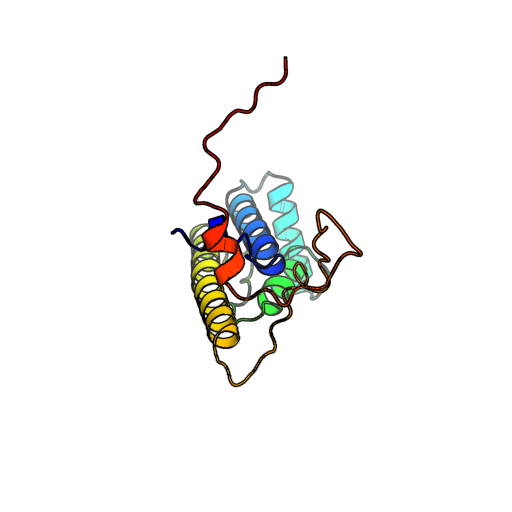 97 TRP A CA 1
ATOM 787 C C . TRP A 1 97 ? 14.576 -3.073 -12.626 1.00 86.19 97 TRP A C 1
ATOM 789 O O . TRP A 1 97 ? 14.772 -3.639 -13.697 1.00 86.19 97 TRP A O 1
ATOM 799 N N . ILE A 1 98 ? 14.329 -1.756 -12.571 1.00 79.19 98 ILE A N 1
ATOM 800 C CA . ILE A 1 98 ? 14.371 -0.893 -13.763 1.00 79.19 98 ILE A CA 1
ATOM 801 C C . ILE A 1 98 ? 15.787 -0.861 -14.338 1.00 79.19 98 ILE A C 1
ATOM 803 O O . ILE A 1 98 ? 15.942 -0.931 -15.555 1.00 79.19 98 ILE A O 1
ATOM 807 N N . TRP A 1 99 ? 16.808 -0.740 -13.486 1.00 77.50 99 TRP A N 1
ATOM 808 C CA . TRP A 1 99 ? 18.199 -0.738 -13.923 1.00 77.50 99 TRP A CA 1
ATOM 809 C C . TRP A 1 99 ? 18.561 -2.048 -14.618 1.00 77.50 99 TRP A C 1
ATOM 811 O O . TRP A 1 99 ? 19.054 -2.005 -15.740 1.00 77.50 99 TRP A O 1
ATOM 821 N N . ASP A 1 100 ? 18.216 -3.184 -14.015 1.00 77.19 100 ASP A N 1
ATOM 822 C CA . ASP A 1 100 ? 18.459 -4.514 -14.572 1.00 77.19 100 ASP A CA 1
ATOM 823 C C . ASP A 1 100 ? 17.679 -4.715 -15.874 1.00 77.19 100 ASP A C 1
ATOM 825 O O . ASP A 1 100 ? 18.238 -5.165 -16.868 1.00 77.19 100 ASP A O 1
ATOM 829 N N . SER A 1 101 ? 16.413 -4.287 -15.916 1.00 69.00 101 SER A N 1
ATOM 830 C CA . SER A 1 101 ? 15.577 -4.355 -17.120 1.00 69.00 101 SER A CA 1
ATOM 831 C C . SER A 1 101 ? 16.139 -3.498 -18.254 1.00 69.00 101 SER A C 1
ATOM 833 O O . SER A 1 101 ? 16.117 -3.916 -19.405 1.00 69.00 101 SER A O 1
ATOM 835 N N . ILE A 1 102 ? 16.652 -2.299 -17.956 1.00 65.06 102 ILE A N 1
ATOM 836 C CA . ILE A 1 102 ? 17.298 -1.439 -18.953 1.00 65.06 102 ILE A CA 1
ATOM 837 C C . ILE A 1 102 ? 18.630 -2.048 -19.380 1.00 65.06 102 ILE A C 1
ATOM 839 O O . ILE A 1 102 ? 18.892 -2.119 -20.573 1.00 65.06 102 ILE A O 1
ATOM 843 N N . GLN A 1 103 ? 19.463 -2.493 -18.444 1.00 62.56 103 GLN A N 1
ATOM 844 C CA . GLN A 1 103 ? 20.752 -3.110 -18.740 1.00 62.56 103 GLN A CA 1
ATOM 845 C C . GLN A 1 103 ? 20.585 -4.350 -19.627 1.00 62.56 103 GLN A C 1
ATOM 847 O O . GLN A 1 103 ? 21.338 -4.502 -20.583 1.00 62.56 103 GLN A O 1
ATOM 852 N N . TRP A 1 104 ? 19.558 -5.165 -19.379 1.00 52.69 104 TRP A N 1
ATOM 853 C CA . TRP A 1 104 ? 19.215 -6.324 -20.201 1.00 52.69 104 TRP A CA 1
ATOM 854 C C . TRP A 1 104 ? 18.781 -5.935 -21.624 1.00 52.69 104 TRP A C 1
ATOM 856 O O . TRP A 1 104 ? 19.147 -6.608 -22.577 1.00 52.69 104 TRP A O 1
ATOM 866 N N . ILE A 1 105 ? 18.103 -4.792 -21.806 1.00 53.62 105 ILE A N 1
ATOM 867 C CA . ILE A 1 105 ? 17.803 -4.229 -23.143 1.00 53.62 105 ILE A CA 1
ATOM 868 C C . ILE A 1 105 ? 19.083 -3.822 -23.905 1.00 53.62 105 ILE A C 1
ATOM 870 O O . ILE A 1 105 ? 19.073 -3.783 -25.134 1.00 53.62 105 ILE A O 1
ATOM 874 N N . TRP A 1 106 ? 20.174 -3.492 -23.204 1.00 48.59 106 TRP A N 1
ATOM 875 C CA . TRP A 1 106 ? 21.453 -3.079 -23.804 1.00 48.59 106 TRP A CA 1
ATOM 876 C C . TRP A 1 106 ? 22.422 -4.238 -24.068 1.00 48.59 106 TRP A C 1
ATOM 878 O O . TRP A 1 106 ? 23.493 -3.994 -24.626 1.00 48.59 106 TRP A O 1
ATOM 888 N N . ASP A 1 107 ? 22.059 -5.471 -23.708 1.00 47.00 107 ASP A N 1
ATOM 889 C CA . ASP A 1 107 ? 22.809 -6.661 -24.096 1.00 47.00 107 ASP A CA 1
ATOM 890 C C . ASP A 1 107 ? 22.515 -6.985 -25.578 1.00 47.00 107 ASP A C 1
ATOM 892 O O . ASP A 1 107 ? 21.363 -7.258 -25.929 1.00 47.00 107 ASP A O 1
ATOM 896 N N . PRO A 1 108 ? 23.516 -6.953 -26.483 1.00 49.19 108 PRO A N 1
ATOM 897 C CA . PRO A 1 108 ? 23.311 -7.235 -27.905 1.00 49.19 108 PRO A CA 1
ATOM 898 C C . PRO A 1 108 ? 22.809 -8.659 -28.196 1.00 49.19 108 PRO A C 1
ATOM 900 O O . PRO A 1 108 ? 22.490 -8.956 -29.347 1.00 49.19 108 PRO A O 1
ATOM 903 N N . ILE A 1 109 ? 22.743 -9.540 -27.192 1.00 48.28 109 ILE A N 1
ATOM 904 C CA . ILE A 1 109 ? 22.437 -10.959 -27.371 1.00 48.28 109 ILE A CA 1
ATOM 905 C C . ILE A 1 109 ? 20.958 -11.303 -27.103 1.00 48.28 109 ILE A C 1
ATOM 907 O O . ILE A 1 109 ? 20.507 -12.323 -27.617 1.00 48.28 109 ILE A O 1
ATOM 911 N N . GLN A 1 110 ? 20.154 -10.495 -26.390 1.00 42.34 110 GLN A N 1
ATOM 912 C CA . GLN A 1 110 ? 18.751 -10.856 -26.080 1.00 42.34 110 GLN A CA 1
ATOM 913 C C . GLN A 1 110 ? 17.791 -9.647 -26.063 1.00 42.34 110 GLN A C 1
ATOM 915 O O . GLN A 1 110 ? 17.650 -8.935 -25.074 1.00 42.34 110 GLN A O 1
ATOM 920 N N . VAL A 1 111 ? 17.062 -9.437 -27.163 1.00 40.44 111 VAL A N 1
ATOM 921 C CA . VAL A 1 111 ? 16.055 -8.367 -27.300 1.00 40.44 111 VAL A CA 1
ATOM 922 C C . VAL A 1 111 ? 14.682 -8.858 -26.837 1.00 40.44 111 VAL A C 1
ATOM 924 O O . VAL A 1 111 ? 13.912 -9.336 -27.663 1.00 40.44 111 VAL A O 1
ATOM 927 N N . VAL A 1 112 ? 14.318 -8.706 -25.556 1.00 45.00 112 VAL A N 1
ATOM 928 C CA . VAL A 1 112 ? 12.895 -8.795 -25.140 1.00 45.00 112 VAL A CA 1
ATOM 929 C C . VAL A 1 112 ? 12.568 -7.918 -23.918 1.00 45.00 112 VAL A C 1
ATOM 931 O O . VAL A 1 112 ? 12.293 -8.422 -22.835 1.00 45.00 112 VAL A O 1
ATOM 934 N N . VAL A 1 113 ? 12.474 -6.594 -24.067 1.00 44.84 113 VAL A N 1
ATOM 935 C CA . VAL A 1 113 ? 11.543 -5.851 -23.194 1.00 44.84 113 VAL A CA 1
ATOM 936 C C . VAL A 1 113 ? 10.688 -4.929 -24.025 1.00 44.84 113 VAL A C 1
ATOM 938 O O . VAL A 1 113 ? 11.113 -3.903 -24.561 1.00 44.84 113 VAL A O 1
ATOM 941 N N . SER A 1 114 ? 9.426 -5.327 -24.092 1.00 43.41 114 SER A N 1
ATOM 942 C CA . SER A 1 114 ? 8.399 -4.585 -24.767 1.00 43.41 114 SER A CA 1
ATOM 943 C C . SER A 1 114 ? 7.937 -3.428 -23.880 1.00 43.41 114 SER A C 1
ATOM 945 O O . SER A 1 114 ? 7.094 -3.621 -23.010 1.00 43.41 114 SER A O 1
ATOM 947 N N . LEU A 1 115 ? 8.508 -2.225 -24.031 1.00 47.22 115 LEU A N 1
ATOM 948 C CA . LEU A 1 115 ? 7.927 -1.009 -23.448 1.00 47.22 115 LEU A CA 1
ATOM 949 C C . LEU A 1 115 ? 6.613 -0.716 -24.186 1.00 47.22 115 LEU A C 1
ATOM 951 O O . LEU A 1 115 ? 6.685 -0.224 -25.312 1.00 47.22 115 LEU A O 1
ATOM 955 N N . PRO A 1 116 ? 5.418 -0.961 -23.612 1.00 44.75 116 PRO A N 1
ATOM 956 C CA . PRO A 1 116 ? 4.167 -0.953 -24.382 1.00 44.75 116 PRO A CA 1
ATOM 957 C C . PRO A 1 116 ? 3.874 0.400 -25.046 1.00 44.75 116 PRO A C 1
ATOM 959 O O . PRO A 1 116 ? 3.189 0.464 -26.056 1.00 44.75 116 PRO A O 1
ATOM 962 N N . LEU A 1 117 ? 4.438 1.482 -24.500 1.00 44.88 117 LEU A N 1
ATOM 963 C CA . LEU A 1 117 ? 4.310 2.849 -25.015 1.00 44.88 117 LEU A CA 1
ATOM 964 C C . LEU A 1 117 ? 5.242 3.170 -26.196 1.00 44.88 117 LEU A C 1
ATOM 966 O O . LEU A 1 117 ? 5.037 4.168 -26.877 1.00 44.88 117 LEU A O 1
ATOM 970 N N . LEU A 1 118 ? 6.263 2.347 -26.435 1.00 48.72 118 LEU A N 1
ATOM 971 C CA . LEU A 1 118 ? 7.191 2.482 -27.563 1.00 48.72 118 LEU A CA 1
ATOM 972 C C . LEU A 1 118 ? 6.944 1.426 -28.647 1.00 48.72 118 LEU A C 1
ATOM 974 O O . LEU A 1 118 ? 7.578 1.459 -29.699 1.00 48.72 118 LEU A O 1
ATOM 978 N N . HIS A 1 119 ? 6.014 0.497 -28.416 1.00 44.16 119 HIS A N 1
ATOM 979 C CA . HIS A 1 119 ? 5.662 -0.521 -29.395 1.00 44.16 119 HIS A CA 1
ATOM 980 C C . HIS A 1 119 ? 4.694 0.079 -30.401 1.00 44.16 119 HIS A C 1
ATOM 982 O O . HIS A 1 119 ? 3.592 0.491 -30.055 1.00 44.16 119 HIS A O 1
ATOM 988 N N . SER A 1 120 ? 5.120 0.118 -31.661 1.00 45.59 120 SER A N 1
ATOM 989 C CA . SER A 1 120 ? 4.318 0.586 -32.799 1.00 45.59 120 SER A CA 1
ATOM 990 C C . SER A 1 120 ? 4.080 2.097 -32.881 1.00 45.59 120 SER A C 1
ATOM 992 O O . SER A 1 120 ? 3.251 2.524 -33.688 1.00 45.59 120 SER A O 1
ATOM 994 N N . ARG A 1 121 ? 4.816 2.930 -32.124 1.00 50.78 121 ARG A N 1
ATOM 995 C CA . ARG A 1 121 ? 4.798 4.383 -32.362 1.00 50.78 121 ARG A CA 1
ATOM 996 C C . ARG A 1 121 ? 5.392 4.648 -33.748 1.00 50.78 121 ARG A C 1
ATOM 998 O O . ARG A 1 121 ? 6.578 4.427 -33.980 1.00 50.78 121 ARG A O 1
ATOM 1005 N N . ARG A 1 122 ? 4.545 5.063 -34.690 1.00 53.34 122 ARG A N 1
ATOM 1006 C CA . ARG A 1 122 ? 4.970 5.511 -36.018 1.00 53.34 122 ARG A CA 1
ATOM 1007 C C . ARG A 1 122 ? 5.337 6.984 -35.907 1.00 53.34 122 ARG A C 1
ATOM 1009 O O . ARG A 1 122 ? 4.480 7.788 -35.547 1.00 53.34 122 ARG A O 1
ATOM 1016 N N . GLU A 1 123 ? 6.589 7.329 -36.183 1.00 58.38 123 GLU A N 1
ATOM 1017 C CA . GLU A 1 123 ? 6.988 8.736 -36.202 1.00 58.38 123 GLU A CA 1
ATOM 1018 C C . GLU A 1 123 ? 6.464 9.381 -37.495 1.00 58.38 123 GLU A C 1
ATOM 1020 O O . GLU A 1 123 ? 6.654 8.810 -38.580 1.00 58.38 123 GLU A O 1
ATOM 1025 N N . PRO A 1 124 ? 5.782 10.537 -37.413 1.00 50.19 124 PRO A N 1
ATOM 1026 C CA . PRO A 1 124 ? 5.444 11.307 -38.598 1.00 50.19 124 PRO A CA 1
ATOM 1027 C C . PRO A 1 124 ? 6.740 11.801 -39.252 1.00 50.19 124 PRO A C 1
ATOM 1029 O O . PRO A 1 124 ? 7.629 12.321 -38.583 1.00 50.19 124 PRO A O 1
ATOM 1032 N N . GLN A 1 125 ? 6.859 11.612 -40.564 1.00 54.72 125 GLN A N 1
ATOM 1033 C CA . GLN A 1 125 ? 7.958 12.161 -41.356 1.00 54.72 125 GLN A CA 1
ATOM 1034 C C . GLN A 1 125 ? 7.463 13.415 -42.078 1.00 54.72 125 GLN A C 1
ATOM 1036 O O . GLN A 1 125 ? 6.328 13.432 -42.550 1.00 54.72 125 GLN A O 1
ATOM 1041 N N . GLU A 1 126 ? 8.311 14.444 -42.204 1.00 53.19 126 GLU A N 1
ATOM 1042 C CA . GLU A 1 126 ? 7.974 15.676 -42.944 1.00 53.19 126 GLU A CA 1
ATOM 1043 C C . GLU A 1 126 ? 7.553 15.392 -44.396 1.00 53.19 126 GLU A C 1
ATOM 1045 O O . GLU A 1 126 ? 6.747 16.123 -44.969 1.00 53.19 126 GLU A O 1
ATOM 1050 N N . LYS A 1 127 ? 8.053 14.296 -44.985 1.00 46.38 127 LYS A N 1
ATOM 1051 C CA . LYS A 1 127 ? 7.574 13.736 -46.252 1.00 46.38 127 LYS A CA 1
ATOM 1052 C C . LYS A 1 127 ? 7.555 12.207 -46.188 1.00 46.38 127 LYS A C 1
ATOM 1054 O O . LYS A 1 127 ? 8.599 11.594 -45.988 1.00 46.38 127 LYS A O 1
ATOM 1059 N N . GLY A 1 128 ? 6.388 11.602 -46.421 1.00 64.25 128 GLY A N 1
ATOM 1060 C CA . GLY A 1 128 ? 6.224 10.151 -46.597 1.00 64.25 128 GLY A CA 1
ATOM 1061 C C . GLY A 1 128 ? 5.286 9.475 -45.591 1.00 64.25 128 GLY A C 1
ATOM 1062 O O . GLY A 1 128 ? 4.764 10.099 -44.670 1.00 64.25 128 GLY A O 1
ATOM 1063 N N . THR A 1 129 ? 5.040 8.175 -45.792 1.00 46.66 129 THR A N 1
ATOM 1064 C CA . THR A 1 129 ? 4.176 7.373 -44.912 1.00 46.66 129 THR A CA 1
ATOM 1065 C C . THR A 1 129 ? 4.852 7.104 -43.562 1.00 46.66 129 THR A C 1
ATOM 1067 O O . THR A 1 129 ? 6.035 6.756 -43.554 1.00 46.66 129 THR A O 1
ATOM 1070 N N . PRO A 1 130 ? 4.125 7.176 -42.430 1.00 53.22 130 PRO A N 1
ATOM 1071 C CA . PRO A 1 130 ? 4.701 7.010 -41.096 1.00 53.22 130 PRO A CA 1
ATOM 1072 C C . PRO A 1 130 ? 5.445 5.677 -40.941 1.00 53.22 130 PRO A C 1
ATOM 1074 O O . PRO A 1 130 ? 4.872 4.607 -41.170 1.00 53.22 130 PRO A O 1
ATOM 1077 N N . LYS A 1 131 ? 6.716 5.736 -40.532 1.00 54.19 131 LYS A N 1
ATOM 1078 C CA . LYS A 1 131 ? 7.598 4.565 -40.429 1.00 54.19 131 LYS A CA 1
ATOM 1079 C C . LYS A 1 131 ? 7.727 4.110 -38.977 1.00 54.19 131 LYS A C 1
ATOM 1081 O O . LYS A 1 131 ? 7.817 4.923 -38.059 1.00 54.19 131 LYS A O 1
ATOM 1086 N N . VAL A 1 132 ? 7.758 2.794 -38.771 1.00 51.69 132 VAL A N 1
ATOM 1087 C CA . VAL A 1 132 ? 8.124 2.199 -37.479 1.00 51.69 132 VAL A CA 1
ATOM 1088 C C . VAL A 1 132 ? 9.644 2.270 -37.359 1.00 51.69 132 VAL A C 1
ATOM 1090 O O . VAL A 1 132 ? 10.358 1.639 -38.138 1.00 51.69 132 VAL A O 1
ATOM 1093 N N . ILE A 1 133 ? 10.143 3.074 -36.422 1.00 54.09 133 ILE A N 1
ATOM 1094 C CA . ILE A 1 133 ? 11.578 3.200 -36.156 1.00 54.09 133 ILE A CA 1
ATOM 1095 C C . ILE A 1 133 ? 11.919 2.294 -34.970 1.00 54.09 133 ILE A C 1
ATOM 1097 O O . ILE A 1 133 ? 11.335 2.421 -33.897 1.00 54.09 133 ILE A O 1
ATOM 1101 N N . GLN A 1 134 ? 12.878 1.384 -35.157 1.00 45.88 134 GLN A N 1
ATOM 1102 C CA . GLN A 1 134 ? 13.552 0.698 -34.052 1.00 45.88 134 GLN A CA 1
ATOM 1103 C C . GLN A 1 134 ? 14.388 1.749 -33.307 1.00 45.88 134 GLN A C 1
ATOM 1105 O O . GLN A 1 134 ? 15.420 2.214 -33.796 1.00 45.88 134 GLN A O 1
ATOM 1110 N N . LEU A 1 135 ? 13.881 2.218 -32.168 1.00 50.94 135 LEU A N 1
ATOM 1111 C CA . LEU A 1 135 ? 14.506 3.290 -31.398 1.00 50.94 135 LEU A CA 1
ATOM 1112 C C . LEU A 1 135 ? 15.703 2.754 -30.599 1.00 50.94 135 LEU A C 1
ATOM 1114 O O . LEU A 1 135 ? 15.541 2.211 -29.512 1.00 50.94 135 LEU A O 1
ATOM 1118 N N . CYS A 1 136 ? 16.919 2.984 -31.099 1.00 41.19 136 CYS A N 1
ATOM 1119 C CA . CYS A 1 136 ? 18.141 2.940 -30.287 1.00 41.19 136 CYS A CA 1
ATOM 1120 C C . CYS A 1 136 ? 18.426 4.328 -29.670 1.00 41.19 136 CYS A C 1
ATOM 1122 O O . CYS A 1 136 ? 18.225 5.350 -30.331 1.00 41.19 136 CYS A O 1
ATOM 1124 N N . ARG A 1 137 ? 18.940 4.368 -28.422 1.00 41.59 137 ARG A N 1
ATOM 1125 C CA . ARG A 1 137 ? 19.200 5.567 -27.570 1.00 41.59 137 ARG A CA 1
ATOM 1126 C C . ARG A 1 137 ? 19.708 6.827 -28.280 1.00 41.59 137 ARG A C 1
ATOM 1128 O O . ARG A 1 137 ? 19.427 7.924 -27.806 1.00 41.59 137 ARG A O 1
ATOM 1135 N N . ARG A 1 138 ? 20.490 6.708 -29.358 1.00 42.38 138 ARG A N 1
ATOM 1136 C CA . ARG A 1 138 ? 21.153 7.857 -30.001 1.00 42.38 138 ARG A CA 1
ATOM 1137 C C . ARG A 1 138 ? 20.189 8.911 -30.557 1.00 42.38 138 ARG A C 1
ATOM 1139 O O . ARG A 1 138 ? 20.606 10.057 -30.686 1.00 42.38 138 ARG A O 1
ATOM 1146 N N . HIS A 1 139 ? 18.926 8.567 -30.816 1.00 41.88 139 HIS A N 1
ATOM 1147 C CA . HIS A 1 139 ? 17.955 9.510 -31.385 1.00 41.88 139 HIS A CA 1
ATOM 1148 C C . HIS A 1 139 ? 17.391 10.538 -30.389 1.00 41.88 139 HIS A C 1
ATOM 1150 O O . HIS A 1 139 ? 17.012 11.622 -30.811 1.00 41.88 139 HIS A O 1
ATOM 1156 N N . TYR A 1 140 ? 17.370 10.259 -29.078 1.00 43.78 140 TYR A N 1
ATOM 1157 C CA . TYR A 1 140 ? 16.873 11.237 -28.092 1.00 43.78 140 TYR A CA 1
ATOM 1158 C C . TYR A 1 140 ? 17.942 12.254 -27.673 1.00 43.78 140 TYR A C 1
ATOM 1160 O O . TYR A 1 140 ? 17.636 13.422 -27.454 1.00 43.78 140 TYR A O 1
ATOM 1168 N N . CYS A 1 141 ? 19.211 11.841 -27.597 1.00 38.97 141 CYS A N 1
ATOM 1169 C CA . CYS A 1 141 ? 20.288 12.732 -27.152 1.00 38.97 141 CYS A CA 1
ATOM 1170 C C . CYS A 1 141 ? 20.736 13.749 -28.212 1.00 38.97 141 CYS A C 1
ATOM 1172 O O . CYS A 1 141 ? 21.401 14.716 -27.863 1.00 38.97 141 CYS A O 1
ATOM 1174 N N . THR A 1 142 ? 20.389 13.562 -29.488 1.00 37.22 142 THR A N 1
ATOM 1175 C CA . THR A 1 142 ? 20.760 14.503 -30.561 1.00 37.22 142 THR A CA 1
ATOM 1176 C C . THR A 1 142 ? 19.749 15.633 -30.754 1.00 37.22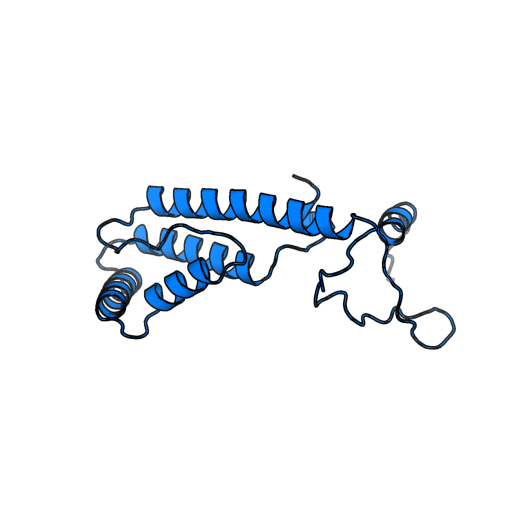 142 THR A C 1
ATOM 1178 O O . THR A 1 142 ? 20.126 16.688 -31.252 1.00 37.22 142 THR A O 1
ATOM 1181 N N . PHE A 1 143 ? 18.498 15.472 -30.310 1.00 40.19 143 PHE A N 1
ATOM 1182 C CA . PHE A 1 143 ? 17.456 16.486 -30.522 1.00 40.19 143 PHE A CA 1
ATOM 1183 C C . PHE A 1 143 ? 17.417 17.587 -29.442 1.00 40.19 143 PHE A C 1
ATOM 1185 O O . PHE A 1 143 ? 16.751 18.600 -29.615 1.00 40.19 143 PHE A O 1
ATOM 1192 N N . LEU A 1 144 ? 18.161 17.440 -28.339 1.00 39.88 144 LEU A N 1
ATOM 1193 C CA . LEU A 1 144 ? 18.203 18.428 -27.245 1.00 39.88 144 LEU A CA 1
ATOM 1194 C C . LEU A 1 144 ? 19.359 19.444 -27.355 1.00 39.88 144 LEU A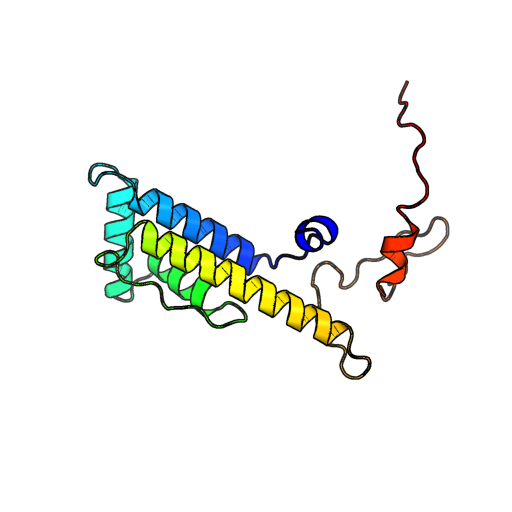 C 1
ATOM 1196 O O . LEU A 1 144 ? 19.602 20.198 -26.418 1.00 39.88 144 LEU A O 1
ATOM 1200 N N . GLY A 1 145 ? 20.061 19.486 -28.493 1.00 33.34 145 GLY A N 1
ATOM 1201 C CA . GLY A 1 145 ? 21.174 20.415 -28.742 1.00 33.34 145 GLY A CA 1
ATOM 1202 C C . GLY A 1 145 ? 20.835 21.664 -29.564 1.00 33.34 145 GLY A C 1
ATOM 1203 O O . GLY A 1 145 ? 21.677 22.546 -29.673 1.00 33.34 145 GLY A O 1
ATOM 1204 N N . PHE A 1 146 ? 19.637 21.769 -30.141 1.00 35.41 146 PHE A N 1
ATOM 1205 C CA . PHE A 1 146 ? 19.244 22.913 -30.969 1.00 35.41 146 PHE A CA 1
ATOM 1206 C C . PHE A 1 146 ? 17.741 23.153 -30.847 1.00 35.41 146 PHE A C 1
ATOM 1208 O O . PHE A 1 146 ? 16.976 22.551 -31.584 1.00 35.41 146 PHE A O 1
ATOM 1215 N N . SER A 1 147 ? 17.317 24.012 -29.916 1.00 30.53 147 SER A N 1
ATOM 1216 C CA . SER A 1 147 ? 16.209 24.956 -30.154 1.00 30.53 147 SER A CA 1
ATOM 1217 C C . SER A 1 147 ? 16.013 25.897 -28.959 1.00 30.53 147 SER A C 1
ATOM 1219 O O . SER A 1 147 ? 14.938 25.995 -28.372 1.00 30.53 147 SER A O 1
ATOM 1221 N N . SER A 1 148 ? 17.051 26.642 -28.590 1.00 34.25 148 SER A N 1
ATOM 1222 C CA . SER A 1 148 ? 16.838 27.989 -28.064 1.00 34.25 148 SER A CA 1
ATOM 1223 C C . SER A 1 148 ? 16.507 28.886 -29.254 1.00 34.25 148 SER A C 1
ATOM 1225 O O . SER A 1 148 ? 17.422 29.459 -29.829 1.00 34.25 148 SER A O 1
ATOM 1227 N N . LEU A 1 149 ? 15.235 28.937 -29.665 1.00 29.08 149 LEU A N 1
ATOM 1228 C CA . LEU A 1 149 ? 14.658 30.010 -30.486 1.00 29.08 149 LEU A CA 1
ATOM 1229 C C . LEU A 1 149 ? 13.118 29.913 -30.487 1.00 29.08 149 LEU A C 1
ATOM 1231 O O . LEU A 1 149 ? 12.518 29.098 -31.175 1.00 29.08 149 LEU A O 1
ATOM 1235 N N . ILE A 1 150 ? 12.531 30.790 -29.670 1.00 30.00 150 ILE A N 1
ATOM 1236 C CA . ILE A 1 150 ? 11.322 31.582 -29.936 1.00 30.00 150 ILE A CA 1
ATOM 1237 C C . ILE A 1 150 ? 10.009 30.808 -30.142 1.00 30.00 150 ILE A C 1
ATOM 1239 O O . ILE A 1 150 ? 9.589 30.475 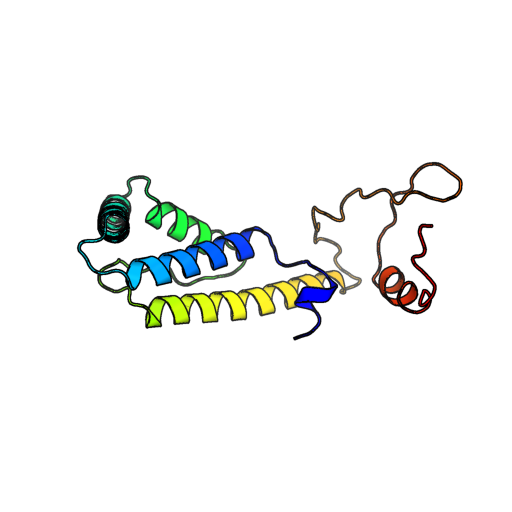-31.245 1.00 30.00 150 ILE A O 1
ATOM 1243 N N . ILE A 1 151 ? 9.281 30.684 -29.031 1.00 34.72 151 ILE A N 1
ATOM 1244 C CA . ILE A 1 151 ? 7.824 30.817 -29.021 1.00 34.72 151 ILE A CA 1
ATOM 1245 C C . ILE A 1 151 ? 7.533 32.321 -29.126 1.00 34.72 151 ILE A C 1
ATOM 1247 O O . ILE A 1 151 ? 7.797 33.062 -28.182 1.00 34.72 151 ILE A O 1
ATOM 1251 N N . ALA A 1 152 ? 6.999 32.769 -30.258 1.00 28.14 152 ALA A N 1
ATOM 1252 C CA . ALA A 1 152 ? 6.287 34.038 -30.368 1.00 28.14 152 ALA A CA 1
ATOM 1253 C C . ALA A 1 152 ? 5.066 33.811 -31.264 1.00 28.14 152 ALA A C 1
ATOM 1255 O O . ALA A 1 152 ? 5.174 33.729 -32.483 1.00 28.14 152 ALA A O 1
ATOM 1256 N N . TRP A 1 153 ? 3.911 33.651 -30.621 1.00 31.64 153 TRP A N 1
ATOM 1257 C CA . TRP A 1 153 ? 2.607 33.880 -31.228 1.00 31.64 153 TRP A CA 1
ATOM 1258 C C . TRP A 1 153 ? 2.190 35.304 -30.856 1.00 31.64 153 TRP A C 1
ATOM 1260 O O . TRP A 1 153 ? 1.695 35.515 -29.749 1.00 31.64 153 TRP A O 1
ATOM 1270 N N . HIS A 1 154 ? 2.467 36.261 -31.741 1.00 30.81 154 HIS A N 1
ATOM 1271 C CA . HIS A 1 154 ? 1.571 37.352 -32.139 1.00 30.81 154 HIS A CA 1
ATOM 1272 C C . HIS A 1 154 ? 2.183 38.146 -33.292 1.00 30.81 154 HIS A C 1
ATOM 1274 O O . HIS A 1 154 ? 3.392 38.457 -33.209 1.00 30.81 154 HIS A O 1
#

Organism: NCBI:txid153505

Radius of gyration: 21.7 Å; chains: 1; bounding box: 38×51×62 Å

Sequence (154 aa):
MQLYSELGIYPLRVRRAELALRYLRYLVQLPDQRLAREALQEADRLRRRSTPSWTGDLAIVLRDLPFEMPSLPSLAHLDTARCDGLLGILRQVSRQWIWDSIQWIWDPIQVVVSLPLLHSRREPQEKGTPKVIQLCRRHYCTFLGFSSLIIAWH

Foldseek 3Di:
DPPCVVPVPQDPLLVVLLVLLVVVLVLQPDDCPDPSVVLLLVQLVCVVVVHDHPLVVSQVSQPPPPDDADGDDGSVPDHNVVSVVRSVCSVVGSVVVVVVVVVQCVPPPDHDDCPVVLPPPFDDDPDDDGDNDPDDPPVVVVVVPDDPDDDDDD

Secondary structure (DSSP, 8-state):
--HHHHH----HHHHHHHHHHHHHHHHHHS-TTSHHHHHHHHHHHHHHTT---HHHHHHHHHHTSSS--PPPPPGGG--HHHHHHHHHHHHHHHHHHHHHHHHHHT-TT------TTTTT-EEPPSSSSPEE----THHHHSTTSS--------